Protein AF-A0A661PJ32-F1 (afdb_monomer_lite)

pLDDT: mean 79.69, std 16.97, range [39.88, 96.19]

Foldseek 3Di:
DDDDDDDDDDDDDDDDDDDDDDPPPPDPDPDDPPPDDQVNPFDPPFPDKDKDQLQVVCVVPPDVVSVVVLVVVPVPAPEDVLNSVLSVQFRMKMKGHHPVCVVQQFIKMKGFGDPAARDDDPVQWDWPDDADSQKTKIAGPDDDGQNYFGMWIGHHGTMIMGGGPVRVVVPD

Secondary structure (DSSP, 8-state):
----PPP------PPP-PPP------PPPP-------GGGGS-TT-SEEEEEEHHHHHHHH-HHHHHHHHHHHHHSS---HHHHHHHHHEEEEEEEE-GGGGGGT-EEEEEEESSS-----TTTEEE-SSPBTTEEEEEESSPPPTTS--EEEEETTTEEEEE-HHHHHT--

Radius of gyration: 27.22 Å; chains: 1; bounding box: 71×60×76 Å

Structure (mmCIF, N/CA/C/O backbone):
data_AF-A0A661PJ32-F1
#
_entry.id   AF-A0A661PJ32-F1
#
loop_
_atom_site.group_PDB
_atom_site.id
_atom_site.type_symbol
_atom_site.label_atom_id
_atom_site.label_alt_id
_atom_site.label_comp_id
_atom_site.label_asym_id
_atom_site.label_entity_id
_atom_site.label_seq_id
_atom_site.pdbx_PDB_ins_code
_atom_site.Cartn_x
_atom_site.Cartn_y
_atom_site.Cartn_z
_atom_site.occupancy
_atom_site.B_iso_or_equiv
_atom_site.auth_seq_id
_atom_site.auth_comp_id
_atom_site.auth_asym_id
_atom_site.auth_atom_id
_atom_site.pdbx_PDB_model_num
ATOM 1 N N . MET A 1 1 ? -38.338 -44.193 56.453 1.00 47.09 1 MET A N 1
ATOM 2 C CA . MET A 1 1 ? -38.398 -44.893 55.153 1.00 47.09 1 MET A CA 1
ATOM 3 C C . MET A 1 1 ? -39.686 -44.456 54.484 1.00 47.09 1 MET A C 1
ATOM 5 O O . MET A 1 1 ? -40.741 -44.883 54.927 1.00 47.09 1 MET A O 1
ATOM 9 N N . THR A 1 2 ? -39.613 -43.543 53.516 1.00 49.44 2 THR A N 1
ATOM 10 C CA . THR A 1 2 ? -40.807 -42.963 52.883 1.00 49.44 2 THR A CA 1
ATOM 11 C C . THR A 1 2 ? -40.622 -43.031 51.375 1.00 49.44 2 THR A C 1
ATOM 13 O O . THR A 1 2 ? -39.744 -42.385 50.813 1.00 49.44 2 THR A O 1
ATOM 16 N N . GLN A 1 3 ? -41.401 -43.915 50.765 1.00 53.03 3 GLN A N 1
ATOM 17 C CA . GLN A 1 3 ? -41.373 -44.301 49.363 1.00 53.03 3 GLN A CA 1
ATOM 18 C C . GLN A 1 3 ? -42.274 -43.339 48.576 1.00 53.03 3 GLN A C 1
ATOM 20 O O . GLN A 1 3 ? -43.472 -43.262 48.832 1.00 53.03 3 GLN A O 1
ATOM 25 N N . ILE A 1 4 ? -41.689 -42.576 47.651 1.00 63.19 4 ILE A N 1
ATOM 26 C CA . ILE A 1 4 ? -42.412 -41.681 46.739 1.00 63.19 4 ILE A CA 1
ATOM 27 C C . ILE A 1 4 ? -42.839 -42.515 45.528 1.00 63.19 4 ILE A C 1
ATOM 29 O O . ILE A 1 4 ? -41.998 -42.969 44.755 1.00 63.19 4 ILE A O 1
ATOM 33 N N . GLY A 1 5 ? -44.143 -42.756 45.397 1.00 51.66 5 GLY A N 1
ATOM 34 C CA . GLY A 1 5 ? -44.747 -43.391 44.228 1.00 51.66 5 GLY A CA 1
ATOM 35 C C . GLY A 1 5 ? -45.038 -42.366 43.131 1.00 51.66 5 GLY A C 1
ATOM 36 O O . GLY A 1 5 ? -45.720 -41.372 43.374 1.00 51.66 5 GLY A O 1
ATOM 37 N N . CYS A 1 6 ? -44.537 -42.616 41.922 1.00 61.81 6 CYS A N 1
ATOM 38 C CA . CYS A 1 6 ? -44.922 -41.898 40.709 1.00 61.81 6 CYS A CA 1
ATOM 39 C C . CYS A 1 6 ? -46.255 -42.459 40.184 1.00 61.81 6 CYS A C 1
ATOM 41 O O . CYS A 1 6 ? -46.336 -43.638 39.842 1.00 61.81 6 CYS A O 1
ATOM 43 N N . GLY A 1 7 ? -47.295 -41.626 40.120 1.00 55.06 7 GLY A N 1
ATOM 44 C CA . GLY A 1 7 ? -48.538 -41.924 39.399 1.00 55.06 7 GLY A CA 1
ATOM 45 C C . GLY A 1 7 ? -48.465 -41.462 37.932 1.00 55.06 7 GLY A C 1
ATOM 46 O O . GLY A 1 7 ? -47.740 -40.505 37.649 1.00 55.06 7 GLY A O 1
ATOM 47 N N . PRO A 1 8 ? -49.196 -42.091 36.989 1.00 57.00 8 PRO A N 1
ATOM 48 C CA . PRO A 1 8 ? -49.134 -41.750 35.573 1.00 57.00 8 PRO A CA 1
ATOM 49 C C . PRO A 1 8 ? -50.332 -40.887 35.157 1.00 57.00 8 PRO A C 1
ATOM 51 O O . PRO A 1 8 ? -51.416 -41.409 34.918 1.00 57.00 8 PRO A O 1
ATOM 54 N N . VAL A 1 9 ? -50.149 -39.572 35.025 1.00 56.25 9 VAL A N 1
ATOM 55 C CA . VAL A 1 9 ? -51.082 -38.714 34.274 1.00 56.25 9 VAL A CA 1
ATOM 56 C C . VAL A 1 9 ? -50.283 -37.599 33.604 1.00 56.25 9 VAL A C 1
ATOM 58 O O . VAL A 1 9 ? -49.776 -36.708 34.278 1.00 56.25 9 VAL A O 1
ATOM 61 N N . VAL A 1 10 ? -50.182 -37.636 32.274 1.00 61.84 10 VAL A N 1
ATOM 62 C CA . VAL A 1 10 ? -49.701 -36.504 31.469 1.00 61.84 10 VAL A CA 1
ATOM 63 C C . VAL A 1 10 ? -50.819 -36.146 30.483 1.00 61.84 10 VAL A C 1
ATOM 65 O O . VAL A 1 10 ? -51.199 -37.005 29.684 1.00 61.84 10 VAL A O 1
ATOM 68 N N . PRO A 1 11 ? -51.412 -34.941 30.552 1.00 55.19 11 PRO A N 1
ATOM 69 C CA . PRO A 1 11 ? -52.481 -34.541 29.643 1.00 55.19 11 PRO A CA 1
ATOM 70 C C . PRO A 1 11 ? -51.952 -34.254 28.230 1.00 55.19 11 PRO A C 1
ATOM 72 O O . PRO A 1 11 ? -50.898 -33.646 28.044 1.00 55.19 11 PRO A O 1
ATOM 75 N N . GLN A 1 12 ? -52.716 -34.700 27.230 1.00 55.91 12 GLN A N 1
ATOM 76 C CA . GLN A 1 12 ? -52.479 -34.453 25.809 1.00 55.91 12 GLN A CA 1
ATOM 77 C C . GLN A 1 12 ? -52.599 -32.955 25.491 1.00 55.91 12 GLN A C 1
ATOM 79 O O . GLN A 1 12 ? -53.684 -32.385 25.569 1.00 55.91 12 GLN A O 1
ATOM 84 N N . GLY A 1 13 ? -51.493 -32.337 25.081 1.00 44.94 13 GLY A N 1
ATOM 85 C CA . GLY A 1 13 ? -51.455 -30.992 24.507 1.00 44.94 13 GLY A CA 1
ATOM 86 C C . GLY A 1 13 ? -50.769 -31.026 23.146 1.00 44.94 13 GLY A C 1
ATOM 87 O O . GLY A 1 13 ? -49.580 -30.745 23.046 1.00 44.94 13 GLY A O 1
ATOM 88 N N . GLY A 1 14 ? -51.502 -31.431 22.107 1.00 47.84 14 GLY A N 1
ATOM 89 C CA . GLY A 1 14 ? -51.037 -31.363 20.722 1.00 47.84 14 GLY A CA 1
ATOM 90 C C . GLY A 1 14 ? -51.096 -29.926 20.200 1.00 47.84 14 GLY A C 1
ATOM 91 O O . GLY A 1 14 ? -52.145 -29.290 20.252 1.00 47.84 14 GLY A O 1
ATOM 92 N N . VAL A 1 15 ? -49.969 -29.418 19.703 1.00 54.22 15 VAL A N 1
ATOM 93 C CA . VAL A 1 15 ? -49.857 -28.097 19.062 1.00 54.22 15 VAL A CA 1
ATOM 94 C C . VAL A 1 15 ? -50.389 -28.190 17.619 1.00 54.22 15 VAL A C 1
ATOM 96 O O . VAL A 1 15 ? -50.081 -29.166 16.929 1.00 54.22 15 VAL A O 1
ATOM 99 N N . PRO A 1 16 ? -51.190 -27.221 17.135 1.00 48.81 16 PRO A N 1
ATOM 100 C CA . PRO A 1 16 ? -51.766 -27.262 15.794 1.00 48.81 16 PRO A CA 1
ATOM 101 C C . PRO A 1 16 ? -50.716 -27.134 14.679 1.00 48.81 16 PRO A C 1
ATOM 103 O O . PRO A 1 16 ? -49.777 -26.344 14.748 1.00 48.81 16 PRO A O 1
ATOM 106 N N . LYS A 1 17 ? -50.932 -27.913 13.614 1.00 47.47 17 LYS A N 1
ATOM 107 C CA . LYS A 1 17 ? -50.166 -27.939 12.362 1.00 47.47 17 LYS A CA 1
ATOM 108 C C . LYS A 1 17 ? -50.413 -26.656 11.557 1.00 47.47 17 LYS A C 1
ATOM 110 O O . LYS A 1 17 ? -51.527 -26.439 11.087 1.00 47.47 17 LYS A O 1
ATOM 115 N N . ALA A 1 18 ? -49.376 -25.841 11.369 1.00 48.03 18 ALA A N 1
ATOM 116 C CA . ALA A 1 18 ? -49.403 -24.711 10.440 1.00 48.03 18 ALA A CA 1
ATOM 117 C C . ALA A 1 18 ? -49.263 -25.189 8.972 1.00 48.03 18 ALA A C 1
ATOM 119 O O . ALA A 1 18 ? -48.626 -26.220 8.724 1.00 48.03 18 ALA A O 1
ATOM 120 N N . PRO A 1 19 ? -49.890 -24.492 8.005 1.00 46.34 19 PRO A N 1
ATOM 121 C CA . PRO A 1 19 ? -50.057 -24.964 6.634 1.00 46.34 19 PRO A CA 1
ATOM 122 C C . PRO A 1 19 ? -48.794 -24.820 5.776 1.00 46.34 19 PRO A C 1
ATOM 124 O O . PRO A 1 19 ? -48.043 -23.855 5.882 1.00 46.34 19 PRO A O 1
ATOM 127 N N . ALA A 1 20 ? -48.614 -25.781 4.870 1.00 47.06 20 ALA A N 1
ATOM 128 C CA . ALA A 1 20 ? -47.659 -25.718 3.775 1.00 47.06 20 ALA A CA 1
ATOM 129 C C . ALA A 1 20 ? -48.186 -24.792 2.667 1.00 47.06 20 ALA A C 1
ATOM 131 O O . ALA A 1 20 ? -49.274 -25.035 2.146 1.00 47.06 20 ALA A O 1
ATOM 132 N N . SER A 1 21 ? -47.419 -23.769 2.288 1.00 42.34 21 SER A N 1
ATOM 133 C CA . SER A 1 21 ? -47.431 -23.139 0.957 1.00 42.34 21 SER A CA 1
ATOM 134 C C . SER A 1 21 ? -46.326 -22.093 0.876 1.00 42.34 21 SER A C 1
ATOM 136 O O . SER A 1 21 ? -46.255 -21.215 1.728 1.00 42.34 21 SER A O 1
ATOM 138 N N . GLY A 1 22 ? -45.498 -22.182 -0.163 1.00 40.16 22 GLY A N 1
ATOM 139 C CA . GLY A 1 22 ? -44.519 -21.153 -0.495 1.00 40.16 22 GLY A CA 1
ATOM 140 C C . GLY A 1 22 ? -43.193 -21.736 -0.946 1.00 40.16 22 GLY A C 1
ATOM 141 O O . GLY A 1 22 ? -42.208 -21.673 -0.222 1.00 40.16 22 GLY A O 1
ATOM 142 N N . THR A 1 23 ? -43.167 -22.314 -2.145 1.00 49.44 23 THR A N 1
ATOM 143 C CA . THR A 1 23 ? -41.928 -22.547 -2.889 1.00 49.44 23 THR A CA 1
ATOM 144 C C . THR A 1 23 ? -41.379 -21.186 -3.319 1.00 49.44 23 THR A C 1
ATOM 146 O O . THR A 1 23 ? -41.549 -20.776 -4.464 1.00 49.44 23 THR A O 1
ATOM 149 N N . GLU A 1 24 ? -40.760 -20.450 -2.400 1.00 43.84 24 GLU A N 1
ATOM 150 C CA . GLU A 1 24 ? -39.795 -19.431 -2.791 1.00 43.84 24 GLU A CA 1
ATOM 151 C C . GLU A 1 24 ? -38.540 -20.182 -3.212 1.00 43.84 24 GLU A C 1
ATOM 153 O O . GLU A 1 24 ? -37.811 -20.757 -2.404 1.00 43.84 24 GLU A O 1
ATOM 158 N N . ALA A 1 25 ? -38.347 -20.250 -4.526 1.00 50.53 25 ALA A N 1
ATOM 159 C CA . ALA A 1 25 ? -37.066 -20.581 -5.103 1.00 50.53 25 ALA A CA 1
ATOM 160 C C . ALA A 1 25 ? -36.054 -19.576 -4.545 1.00 50.53 25 ALA A C 1
ATOM 162 O O . ALA A 1 25 ? -35.98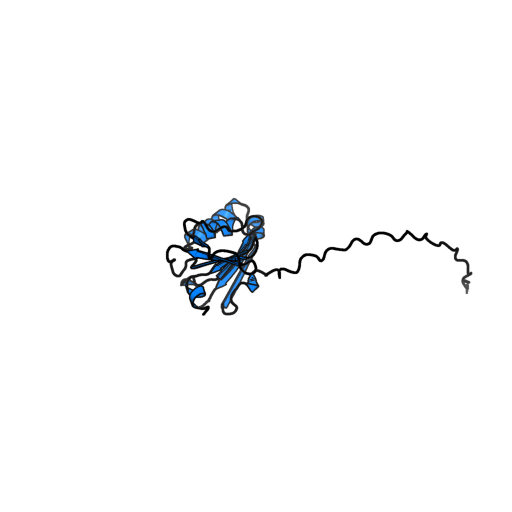1 -18.442 -5.017 1.00 50.53 25 ALA A O 1
ATOM 163 N N . SER A 1 26 ? -35.304 -19.984 -3.518 1.00 43.69 26 SER A N 1
ATOM 164 C CA . SER A 1 26 ? -34.065 -19.319 -3.143 1.00 43.69 26 SER A CA 1
ATOM 165 C C . SER A 1 26 ? -33.229 -19.230 -4.407 1.00 43.69 26 SER A C 1
ATOM 167 O O . SER A 1 26 ? -32.718 -20.239 -4.899 1.00 43.69 26 SER A O 1
ATOM 169 N N . ALA A 1 27 ? -33.153 -18.025 -4.968 1.00 48.84 27 ALA A N 1
ATOM 170 C CA . ALA A 1 27 ? -32.200 -17.719 -6.010 1.00 48.84 27 ALA A CA 1
ATOM 171 C C . ALA A 1 27 ? -30.826 -18.191 -5.510 1.00 48.84 27 ALA A C 1
ATOM 173 O O . ALA A 1 27 ? -30.495 -17.929 -4.347 1.00 48.84 27 ALA A O 1
ATOM 174 N N . PRO A 1 28 ? -30.042 -18.919 -6.323 1.00 48.34 28 PRO A N 1
ATOM 175 C CA . PRO A 1 28 ? -28.684 -19.255 -5.936 1.00 48.34 28 PRO A CA 1
ATOM 176 C C . PRO A 1 28 ? -27.980 -17.933 -5.633 1.00 48.34 28 PRO A C 1
A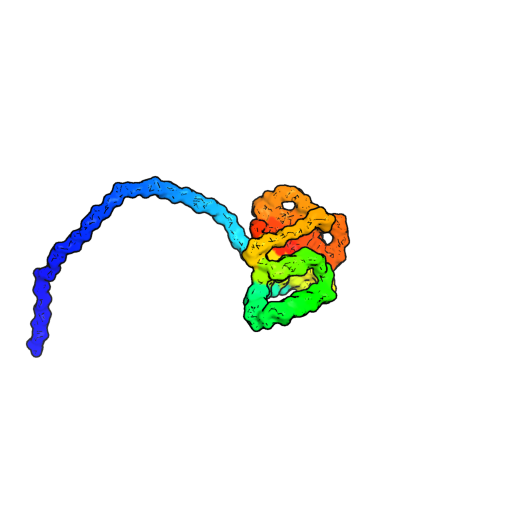TOM 178 O O . PRO A 1 28 ? -27.920 -17.054 -6.498 1.00 48.34 28 PRO A O 1
ATOM 181 N N . SER A 1 29 ? -27.530 -17.762 -4.386 1.00 52.28 29 SER A N 1
ATOM 182 C CA . SER A 1 29 ? -26.704 -16.620 -4.019 1.00 52.28 29 SER A CA 1
ATOM 183 C C . SER A 1 29 ? -25.561 -16.579 -5.021 1.00 52.28 29 SER A C 1
ATOM 185 O O . SER A 1 29 ? -24.898 -17.591 -5.263 1.00 52.28 29 SER A O 1
ATOM 187 N N . SER A 1 30 ? -25.426 -15.437 -5.696 1.00 52.53 30 SER A N 1
ATOM 188 C CA . SER A 1 30 ? -24.438 -15.240 -6.746 1.00 52.53 30 SER A CA 1
ATOM 189 C C . SER A 1 30 ? -23.093 -15.758 -6.256 1.00 52.53 30 SER A C 1
ATOM 191 O O . SER A 1 30 ? -22.597 -15.336 -5.209 1.00 52.53 30 SER A O 1
ATOM 193 N N . SER A 1 31 ? -22.583 -16.728 -7.002 1.00 45.59 31 SER A N 1
ATOM 194 C CA . SER A 1 31 ? -21.403 -17.517 -6.715 1.00 45.59 31 SER A CA 1
ATOM 195 C C . SER A 1 31 ? -20.257 -16.673 -6.171 1.00 45.59 31 SER A C 1
ATOM 197 O O . SER A 1 31 ? -19.835 -15.725 -6.828 1.00 45.59 31 SER A O 1
ATOM 199 N N . ALA A 1 32 ? -19.763 -17.073 -5.001 1.00 44.56 32 ALA A N 1
ATOM 200 C CA . ALA A 1 32 ? -18.365 -17.060 -4.586 1.00 44.56 32 ALA A CA 1
ATOM 201 C C . ALA A 1 32 ? -17.392 -16.372 -5.565 1.00 44.56 32 ALA A C 1
ATOM 203 O O . ALA A 1 32 ? -16.604 -17.030 -6.240 1.00 44.56 32 ALA A O 1
ATOM 204 N N . ALA A 1 33 ? -17.401 -15.039 -5.608 1.00 48.06 33 ALA A N 1
ATOM 205 C CA . ALA A 1 33 ? -16.154 -14.339 -5.843 1.00 48.06 33 ALA A CA 1
ATOM 206 C C . ALA A 1 33 ? -15.316 -14.674 -4.611 1.00 48.06 33 ALA A C 1
ATOM 208 O O . ALA A 1 33 ? -15.664 -14.264 -3.503 1.00 48.06 33 ALA A O 1
ATOM 209 N N . SER A 1 34 ? -14.316 -15.537 -4.781 1.00 56.47 34 SER A N 1
ATOM 210 C CA . SER A 1 34 ? -13.330 -15.844 -3.751 1.00 56.47 34 SER A CA 1
ATOM 211 C C . SER A 1 34 ? -12.874 -14.521 -3.146 1.00 56.47 34 SER A C 1
ATOM 213 O O . SER A 1 34 ? -12.295 -13.687 -3.842 1.00 56.47 34 SER A O 1
ATOM 215 N N . SER A 1 35 ? -13.239 -14.279 -1.887 1.00 66.62 35 SER A N 1
ATOM 216 C CA . SER A 1 35 ? -12.840 -13.074 -1.177 1.00 66.62 35 SER A CA 1
ATOM 217 C C . SER A 1 35 ? -11.336 -13.166 -0.980 1.00 66.62 35 SER A C 1
ATOM 219 O O . SER A 1 35 ? -10.887 -13.915 -0.118 1.00 66.62 35 SER A O 1
ATOM 221 N N . PHE A 1 36 ? -10.568 -12.473 -1.815 1.00 72.12 36 PHE A N 1
ATOM 222 C CA . PHE A 1 36 ? -9.126 -12.400 -1.643 1.00 72.12 36 PHE A CA 1
ATOM 223 C C . PHE A 1 36 ? -8.831 -11.745 -0.294 1.00 72.12 36 PHE A C 1
ATOM 225 O O . PHE A 1 36 ? -9.364 -10.672 0.030 1.00 72.12 36 PHE A O 1
ATOM 232 N N . GLU A 1 37 ? -8.000 -12.385 0.520 1.00 79.81 37 GLU A N 1
ATOM 233 C CA . GLU A 1 37 ? -7.420 -11.700 1.659 1.00 79.81 37 GLU A CA 1
ATOM 234 C C . GLU A 1 37 ? -6.211 -10.894 1.175 1.00 79.81 37 GLU A C 1
ATOM 236 O O . GLU A 1 37 ? -5.488 -11.301 0.272 1.00 79.81 37 GLU A O 1
ATOM 241 N N . GLY A 1 38 ? -5.974 -9.723 1.776 1.00 81.12 38 GLY A N 1
ATOM 242 C CA . GLY A 1 38 ? -4.831 -8.878 1.420 1.00 81.12 38 GLY A CA 1
ATOM 243 C C . GLY A 1 38 ? -3.473 -9.600 1.321 1.00 81.12 38 GLY A C 1
ATOM 244 O O . GLY A 1 38 ? -2.753 -9.320 0.367 1.00 81.12 38 GLY A O 1
ATOM 245 N N . PRO A 1 39 ? -3.097 -10.535 2.224 1.00 84.00 39 PRO A N 1
ATOM 246 C CA . PRO A 1 39 ? -1.829 -11.255 2.096 1.00 84.00 39 PRO A CA 1
ATOM 247 C C . PRO A 1 39 ? -1.787 -12.240 0.920 1.00 84.00 39 PRO A C 1
ATOM 249 O O . PRO A 1 39 ? -0.695 -12.519 0.443 1.00 84.00 39 PRO A O 1
ATOM 252 N N . ASP A 1 40 ? -2.929 -12.719 0.413 1.00 87.88 40 ASP A N 1
ATOM 253 C CA . ASP A 1 40 ? -2.971 -13.625 -0.750 1.00 87.88 40 ASP A CA 1
ATOM 254 C C . ASP A 1 40 ? -2.511 -12.926 -2.038 1.00 87.88 40 ASP A C 1
ATOM 256 O O . ASP A 1 40 ? -2.180 -13.573 -3.029 1.00 87.88 40 ASP A O 1
ATOM 260 N N . LEU A 1 41 ? -2.513 -11.591 -2.024 1.00 88.62 41 LEU A N 1
ATOM 261 C CA . LEU A 1 41 ? -2.105 -10.732 -3.131 1.00 88.62 41 LEU A CA 1
ATOM 262 C C . LEU A 1 41 ? -0.618 -10.359 -3.075 1.00 88.62 41 LEU A C 1
ATOM 264 O O . LEU A 1 41 ? -0.124 -9.678 -3.973 1.00 88.62 41 LEU A O 1
ATOM 268 N N . ILE A 1 42 ? 0.086 -10.761 -2.015 1.00 90.69 42 ILE A N 1
ATOM 269 C CA . ILE A 1 42 ? 1.510 -10.496 -1.843 1.00 90.69 42 ILE A CA 1
ATOM 270 C C . ILE A 1 42 ? 2.304 -11.707 -2.355 1.00 90.69 42 ILE A C 1
ATOM 272 O O . ILE A 1 42 ? 2.011 -12.833 -1.945 1.00 90.69 42 ILE A O 1
ATOM 276 N N . PRO A 1 43 ? 3.314 -11.505 -3.222 1.00 90.12 43 PRO A N 1
ATOM 277 C CA . PRO A 1 43 ? 4.191 -12.582 -3.665 1.00 90.12 43 PRO A CA 1
ATOM 278 C C . PRO A 1 43 ? 4.838 -13.327 -2.490 1.00 90.12 43 PRO A C 1
ATOM 280 O O . PRO A 1 43 ? 5.269 -12.723 -1.507 1.00 90.12 43 PRO A O 1
ATOM 283 N N . GLN A 1 44 ? 4.902 -14.657 -2.590 1.00 89.19 44 GLN A N 1
ATOM 284 C CA . GLN A 1 44 ? 5.393 -15.520 -1.506 1.00 89.19 44 GLN A CA 1
ATOM 285 C C . GLN A 1 44 ? 6.916 -15.486 -1.329 1.00 89.19 44 GLN A C 1
ATOM 287 O O . GLN A 1 44 ? 7.425 -16.001 -0.337 1.00 89.19 44 GLN A O 1
ATOM 292 N N . ASP A 1 45 ? 7.643 -14.921 -2.289 1.00 88.44 45 ASP A N 1
ATOM 293 C CA . ASP A 1 45 ? 9.100 -14.811 -2.295 1.00 88.44 45 ASP A CA 1
ATOM 294 C C . ASP A 1 45 ? 9.619 -13.531 -1.619 1.00 88.44 45 ASP A C 1
ATOM 296 O O . ASP A 1 45 ? 10.827 -13.298 -1.591 1.00 88.44 45 ASP A O 1
ATOM 300 N N . LEU A 1 46 ? 8.726 -12.708 -1.059 1.00 89.25 46 LEU A N 1
ATOM 301 C CA . LEU A 1 46 ? 9.100 -11.562 -0.236 1.00 89.25 46 LEU A CA 1
ATOM 302 C C . LEU A 1 46 ? 9.446 -12.007 1.191 1.00 89.25 46 LEU A C 1
ATOM 304 O O . LEU A 1 46 ? 8.743 -12.807 1.807 1.00 89.25 46 LEU A O 1
ATOM 308 N N . ASP A 1 47 ? 10.523 -11.445 1.735 1.00 92.25 47 ASP A N 1
ATOM 309 C CA . ASP A 1 47 ? 11.093 -11.850 3.024 1.00 92.25 47 ASP A CA 1
ATOM 310 C C . ASP A 1 47 ? 10.249 -11.405 4.230 1.00 92.25 47 ASP A C 1
ATOM 312 O O . ASP A 1 47 ? 10.255 -12.045 5.285 1.00 92.25 47 ASP A O 1
ATOM 316 N N . LEU A 1 48 ? 9.559 -10.266 4.105 1.00 91.44 48 LEU A N 1
ATOM 317 C CA . LEU A 1 48 ? 8.811 -9.639 5.190 1.00 91.44 48 LEU A CA 1
ATOM 318 C C . LEU A 1 48 ? 7.459 -9.132 4.697 1.00 91.44 48 LEU A C 1
ATOM 320 O O . LEU A 1 48 ? 7.387 -8.369 3.737 1.00 91.44 48 LEU A O 1
ATOM 324 N N . VAL A 1 49 ? 6.399 -9.472 5.434 1.00 93.62 49 VAL A N 1
ATOM 325 C CA . VAL A 1 49 ? 5.057 -8.915 5.240 1.00 93.62 49 VAL A CA 1
ATOM 326 C C . VAL A 1 49 ? 4.596 -8.222 6.515 1.00 93.62 49 VAL A C 1
ATOM 328 O O . VAL A 1 49 ? 4.454 -8.846 7.567 1.00 93.62 49 VAL A O 1
ATOM 331 N N . VAL A 1 50 ? 4.329 -6.922 6.420 1.00 94.06 50 VAL A N 1
ATOM 332 C CA . VAL A 1 50 ? 3.814 -6.104 7.522 1.00 94.06 50 VAL A CA 1
ATOM 333 C C . VAL A 1 50 ? 2.357 -5.768 7.257 1.00 94.06 50 VAL A C 1
ATOM 335 O O . VAL A 1 50 ? 2.024 -5.242 6.201 1.00 94.06 50 VAL A O 1
ATOM 338 N N . ARG A 1 51 ? 1.485 -6.017 8.236 1.00 95.50 51 ARG A N 1
ATOM 339 C CA . ARG A 1 51 ? 0.087 -5.573 8.204 1.00 95.50 51 ARG A CA 1
ATOM 340 C C . ARG A 1 51 ? -0.116 -4.414 9.169 1.00 95.50 51 ARG A C 1
ATOM 342 O O . ARG A 1 51 ? 0.157 -4.545 10.360 1.00 95.50 51 ARG A O 1
ATOM 349 N N . VAL A 1 52 ? -0.698 -3.328 8.676 1.00 94.38 52 VAL A N 1
ATOM 350 C CA . VAL A 1 52 ? -1.058 -2.152 9.470 1.00 94.38 52 VAL A CA 1
ATOM 351 C C . VAL A 1 52 ? -2.562 -1.923 9.382 1.00 94.38 52 VAL A C 1
ATOM 353 O O . VAL A 1 52 ? -3.117 -1.796 8.295 1.00 94.38 52 VAL A O 1
ATOM 356 N N . ASN A 1 53 ? -3.236 -1.873 10.533 1.00 95.00 53 ASN A N 1
ATOM 357 C CA . ASN A 1 53 ? -4.641 -1.475 10.617 1.00 95.00 53 ASN A CA 1
ATOM 358 C C . ASN A 1 53 ? -4.707 0.041 10.834 1.00 95.00 53 ASN A C 1
ATOM 360 O O . ASN A 1 53 ? -4.581 0.516 11.964 1.00 95.00 53 ASN A O 1
ATOM 364 N N . LEU A 1 54 ? -4.858 0.784 9.741 1.00 92.38 54 LEU A N 1
ATOM 365 C CA . LEU A 1 54 ? -4.862 2.242 9.749 1.00 92.38 54 LEU A CA 1
ATOM 366 C C . LEU A 1 54 ? -6.109 2.814 10.416 1.00 92.38 54 LEU A C 1
ATOM 368 O O . LEU A 1 54 ? -5.990 3.818 11.110 1.00 92.38 54 LEU A O 1
ATOM 372 N N . ALA A 1 55 ? -7.263 2.152 10.302 1.00 92.38 55 ALA A N 1
ATOM 373 C CA . ALA A 1 55 ? -8.465 2.562 11.028 1.00 92.38 55 ALA A CA 1
ATOM 374 C C . ALA A 1 55 ? -8.206 2.601 12.540 1.00 92.38 55 ALA A C 1
ATOM 376 O O . ALA A 1 55 ? -8.365 3.636 13.180 1.00 92.38 55 ALA A O 1
ATOM 377 N N . LYS A 1 56 ? -7.656 1.514 13.094 1.00 94.06 56 LYS A N 1
ATOM 378 C CA . LYS A 1 56 ? -7.324 1.433 14.521 1.00 94.06 56 LYS A CA 1
ATOM 379 C C . LYS A 1 56 ? -6.241 2.432 14.934 1.00 94.06 56 LYS A C 1
ATOM 381 O O . LYS A 1 56 ? -6.286 2.949 16.049 1.00 94.06 56 LYS A O 1
ATOM 386 N N . VAL A 1 57 ? -5.255 2.681 14.070 1.00 91.19 57 VAL A N 1
ATOM 387 C CA . VAL A 1 57 ? -4.210 3.686 14.324 1.00 91.19 57 VAL A CA 1
ATOM 388 C C . VAL A 1 57 ? -4.827 5.082 14.407 1.00 91.19 57 VAL A C 1
ATOM 390 O O . VAL A 1 57 ? -4.564 5.786 15.380 1.00 91.19 57 VAL A O 1
ATOM 393 N N . ARG A 1 58 ? -5.692 5.454 13.455 1.00 90.12 58 ARG A N 1
ATOM 394 C CA . ARG A 1 58 ? -6.420 6.734 13.463 1.00 90.12 58 ARG A CA 1
ATOM 395 C C . ARG A 1 58 ? -7.300 6.877 14.703 1.00 90.12 58 ARG A C 1
ATOM 397 O O . ARG A 1 58 ? -7.221 7.898 15.380 1.00 90.12 58 ARG A O 1
ATOM 404 N N . ASP A 1 59 ? -8.044 5.831 15.059 1.00 93.19 59 ASP A N 1
ATOM 405 C CA . ASP A 1 59 ? -8.893 5.814 16.257 1.00 93.19 59 ASP A CA 1
ATOM 406 C C . ASP A 1 59 ? -8.086 5.997 17.551 1.00 93.19 59 ASP A C 1
ATOM 408 O O . ASP A 1 59 ? -8.555 6.619 18.502 1.00 93.19 59 ASP A O 1
ATOM 412 N N . SER A 1 60 ? -6.866 5.453 17.598 1.00 94.25 60 SER A N 1
ATOM 413 C CA . SER A 1 60 ? -6.017 5.487 18.795 1.00 94.25 60 SER A CA 1
ATOM 414 C C . SER A 1 60 ? -5.231 6.791 18.938 1.00 94.25 60 SER A C 1
ATOM 416 O O . SER A 1 60 ? -4.984 7.232 20.058 1.00 94.25 60 SER A O 1
ATOM 418 N N . LEU A 1 61 ? -4.796 7.385 17.824 1.00 91.56 61 LEU A N 1
ATOM 419 C CA . LEU A 1 61 ? -3.969 8.596 17.813 1.00 91.56 61 LEU A CA 1
ATOM 420 C C . LEU A 1 61 ? -4.787 9.887 17.723 1.00 91.56 61 LEU A C 1
ATOM 422 O O . LEU A 1 61 ? -4.308 10.943 18.131 1.00 91.56 61 LEU A O 1
ATOM 426 N N . GLY A 1 62 ? -6.005 9.814 17.191 1.00 88.94 62 GLY A N 1
ATOM 427 C CA . GLY A 1 62 ? -6.770 10.985 16.786 1.00 88.94 62 GLY A CA 1
ATOM 428 C C . GLY A 1 62 ? -6.336 11.527 15.415 1.00 88.94 62 GLY A C 1
ATOM 429 O O . GLY A 1 62 ? -5.314 11.115 14.860 1.00 88.94 62 GLY A O 1
ATOM 430 N N . PRO A 1 63 ? -7.117 12.458 14.840 1.00 82.75 63 PRO A N 1
ATOM 431 C CA . PRO A 1 63 ? -6.961 12.878 13.449 1.00 82.75 63 PRO A CA 1
ATOM 432 C C . PRO A 1 63 ? -5.639 13.611 13.181 1.00 82.75 63 PRO A C 1
ATOM 434 O O . PRO A 1 63 ? -4.951 13.283 12.218 1.00 82.75 63 PRO A O 1
ATOM 437 N N . GLU A 1 64 ? -5.245 14.551 14.043 1.00 85.19 64 GLU A N 1
ATOM 438 C CA . GLU A 1 64 ? -4.072 15.410 13.817 1.00 85.19 64 GLU A CA 1
ATOM 439 C C . GLU A 1 64 ? -2.739 14.628 13.838 1.00 85.19 64 GLU A C 1
ATOM 441 O O . GLU A 1 64 ? -2.009 14.701 12.847 1.00 85.19 64 GLU A O 1
ATOM 446 N N . PRO A 1 65 ? -2.432 13.780 14.847 1.00 82.56 65 PRO A N 1
ATOM 447 C CA . PRO A 1 65 ? -1.183 13.013 14.838 1.00 82.56 65 PRO A CA 1
ATOM 448 C C . PRO A 1 65 ? -1.163 11.925 13.760 1.00 82.56 65 PRO A C 1
ATOM 450 O O . PRO A 1 65 ? -0.099 11.550 13.271 1.00 82.56 65 PRO A O 1
ATOM 453 N N . SER A 1 66 ? -2.335 11.405 13.375 1.00 81.69 66 SER A N 1
ATOM 454 C CA . SER A 1 66 ? -2.428 10.424 12.291 1.00 81.69 66 SER A CA 1
ATOM 455 C C . SER A 1 66 ? -2.068 11.031 10.932 1.00 81.69 66 SER A C 1
ATOM 457 O O . SER A 1 66 ? -1.343 10.399 10.164 1.00 81.69 66 SER A O 1
ATOM 459 N N . GLN A 1 67 ? -2.490 12.275 10.678 1.00 82.12 67 GLN A N 1
ATOM 460 C CA . GLN A 1 67 ? -2.145 12.999 9.460 1.00 82.12 67 GLN A CA 1
ATOM 461 C C . GLN A 1 67 ? -0.651 13.335 9.423 1.00 82.12 67 GLN A C 1
ATOM 463 O O . GLN A 1 67 ? 0.001 13.066 8.422 1.00 82.12 67 GLN A O 1
ATOM 468 N N . GLU A 1 68 ? -0.076 13.816 10.529 1.00 83.94 68 GLU A N 1
ATOM 469 C CA . GLU A 1 68 ? 1.361 14.120 10.598 1.00 83.94 68 GLU A CA 1
ATOM 470 C C . GLU A 1 68 ? 2.230 12.878 10.324 1.00 83.94 68 GLU A C 1
ATOM 472 O O . GLU A 1 68 ? 3.253 12.955 9.640 1.00 83.94 68 GLU A O 1
ATOM 477 N N . LEU A 1 69 ? 1.831 11.708 10.836 1.00 81.00 69 LEU A N 1
ATOM 478 C CA . LEU A 1 69 ? 2.526 10.452 10.545 1.00 81.00 69 LEU A CA 1
ATOM 479 C C . LEU A 1 69 ? 2.425 10.062 9.070 1.00 81.00 69 LEU A C 1
ATOM 481 O O . LEU A 1 69 ? 3.414 9.586 8.510 1.00 81.00 69 LEU A O 1
ATOM 485 N N . MET A 1 70 ? 1.260 10.260 8.450 1.00 80.19 70 MET A N 1
ATOM 486 C CA . MET A 1 70 ? 1.084 10.022 7.019 1.00 80.19 70 MET A CA 1
ATOM 487 C C . MET A 1 70 ? 1.963 10.960 6.195 1.00 80.19 70 MET A C 1
ATOM 489 O O . MET A 1 70 ? 2.717 10.483 5.350 1.00 80.19 70 MET A O 1
ATOM 493 N N . ASP A 1 71 ? 1.941 12.258 6.491 1.00 81.25 71 ASP A N 1
ATOM 494 C CA . ASP A 1 71 ? 2.735 13.262 5.782 1.00 81.25 71 ASP A CA 1
ATOM 495 C C . ASP A 1 71 ? 4.232 12.930 5.873 1.00 81.25 71 ASP A C 1
ATOM 497 O O . ASP A 1 71 ? 4.922 12.876 4.859 1.00 81.25 71 ASP A O 1
ATOM 501 N N . ARG A 1 72 ? 4.732 12.564 7.061 1.00 80.38 72 ARG A N 1
ATOM 502 C CA . ARG A 1 72 ? 6.138 12.156 7.256 1.00 80.38 72 ARG A CA 1
ATOM 503 C C . ARG A 1 72 ? 6.513 10.866 6.537 1.00 80.38 72 ARG A C 1
ATOM 505 O O . ARG A 1 72 ? 7.644 10.732 6.066 1.00 80.38 72 ARG A O 1
ATOM 512 N N . ALA A 1 73 ? 5.609 9.890 6.504 1.00 76.31 73 ALA A N 1
ATOM 513 C CA . ALA A 1 73 ? 5.837 8.650 5.768 1.00 76.31 73 ALA A CA 1
ATOM 514 C C . ALA A 1 73 ? 5.957 8.924 4.261 1.00 76.31 73 ALA A C 1
ATOM 516 O O . ALA A 1 73 ? 6.728 8.259 3.572 1.00 76.31 73 ALA A O 1
ATOM 517 N N . LEU A 1 74 ? 5.241 9.936 3.772 1.00 71.19 74 LEU A N 1
ATOM 518 C CA . LEU A 1 74 ? 5.215 10.330 2.369 1.00 71.19 74 LEU A CA 1
ATOM 519 C C . LEU A 1 74 ? 6.349 11.273 1.987 1.00 71.19 74 LEU A C 1
ATOM 521 O O . LEU A 1 74 ? 6.873 11.128 0.897 1.00 71.19 74 LEU A O 1
ATOM 525 N N . GLU A 1 75 ? 6.789 12.172 2.868 1.00 72.50 75 GLU A N 1
ATOM 526 C CA . GLU A 1 75 ? 7.973 13.015 2.637 1.00 72.50 75 GLU A CA 1
ATOM 527 C C . GLU A 1 75 ? 9.248 12.186 2.445 1.00 72.50 75 GLU A C 1
ATOM 529 O O . GLU A 1 75 ? 10.156 12.579 1.713 1.00 72.50 75 GLU A O 1
ATOM 534 N N . LYS A 1 76 ? 9.327 11.035 3.122 1.00 65.31 76 LYS A N 1
ATOM 535 C CA . LYS A 1 76 ? 10.436 10.084 2.978 1.00 65.31 76 LYS A CA 1
ATOM 536 C C . LYS A 1 76 ? 10.234 9.087 1.842 1.00 65.31 76 LYS A C 1
ATOM 538 O O . LYS A 1 76 ? 11.194 8.430 1.447 1.00 65.31 76 LYS A O 1
ATOM 543 N N . GLY A 1 77 ? 9.003 8.943 1.362 1.00 61.72 77 GLY A N 1
ATOM 544 C CA . GLY A 1 77 ? 8.667 8.096 0.231 1.00 61.72 77 GLY A CA 1
ATOM 545 C C . GLY A 1 77 ? 8.720 8.881 -1.074 1.00 61.72 77 GLY A C 1
ATOM 546 O O . GLY A 1 77 ? 8.541 10.089 -1.121 1.00 61.72 77 GLY A O 1
ATOM 547 N N . ASP A 1 78 ? 8.882 8.184 -2.183 1.00 60.31 78 ASP A N 1
ATOM 548 C CA . ASP A 1 78 ? 8.653 8.736 -3.519 1.00 60.31 78 ASP A CA 1
ATOM 549 C C . ASP A 1 78 ? 7.168 8.672 -3.920 1.00 60.31 78 ASP A C 1
ATOM 551 O O . ASP A 1 78 ? 6.818 8.533 -5.096 1.00 60.31 78 ASP A O 1
ATOM 555 N N . GLY A 1 79 ? 6.285 8.712 -2.918 1.00 59.22 79 GLY A N 1
ATOM 556 C CA . GLY A 1 79 ? 4.870 8.417 -3.056 1.00 59.22 79 GLY A CA 1
ATOM 557 C C . GLY A 1 79 ? 4.215 9.328 -4.085 1.00 59.22 79 GLY A C 1
ATOM 558 O O . GLY A 1 79 ? 4.100 10.535 -3.888 1.00 59.22 79 GLY A O 1
ATOM 559 N N . THR A 1 80 ? 3.740 8.737 -5.180 1.00 65.88 80 THR A N 1
ATOM 560 C CA . THR A 1 80 ? 2.835 9.425 -6.103 1.00 65.88 80 THR A CA 1
ATOM 561 C C . THR A 1 80 ? 1.596 9.898 -5.331 1.00 65.88 80 THR A C 1
ATOM 563 O O . THR A 1 80 ? 1.182 9.260 -4.358 1.00 65.88 80 THR A O 1
ATOM 566 N N . GLY A 1 81 ? 0.964 10.999 -5.759 1.00 79.00 81 GLY A N 1
ATOM 567 C CA . GLY A 1 81 ? -0.234 11.535 -5.087 1.00 79.00 81 GLY A CA 1
ATOM 568 C C . GLY A 1 81 ? -1.363 10.506 -4.911 1.00 79.00 81 GLY A C 1
ATOM 569 O O . GLY A 1 81 ? -2.155 10.600 -3.977 1.00 79.00 81 GLY A O 1
ATOM 570 N N . LEU A 1 82 ? -1.380 9.470 -5.750 1.00 86.69 82 LEU A N 1
ATOM 571 C CA . LEU A 1 82 ? -2.313 8.354 -5.672 1.00 86.69 82 LEU A CA 1
ATOM 572 C C . LEU A 1 82 ? -2.053 7.409 -4.488 1.00 86.69 82 LEU A C 1
ATOM 574 O O . LEU A 1 82 ? -3.005 6.961 -3.857 1.00 86.69 82 LEU A O 1
ATOM 578 N N . VAL A 1 83 ? -0.790 7.122 -4.150 1.00 87.12 83 VAL A N 1
ATOM 579 C CA . VAL A 1 83 ? -0.460 6.329 -2.950 1.00 87.12 83 VAL A CA 1
ATOM 580 C C . VAL A 1 83 ? -0.924 7.068 -1.698 1.00 87.12 83 VAL A C 1
ATOM 582 O O . VAL A 1 83 ? -1.522 6.459 -0.815 1.00 87.12 83 VAL A O 1
ATOM 585 N N . HIS A 1 84 ? -0.721 8.387 -1.646 1.00 85.31 84 HIS A N 1
ATOM 586 C CA . HIS A 1 84 ? -1.221 9.211 -0.547 1.00 85.31 84 HIS A CA 1
ATOM 587 C C . HIS A 1 84 ? -2.746 9.125 -0.420 1.00 85.31 84 HIS A C 1
ATOM 589 O O . HIS A 1 84 ? -3.259 8.821 0.657 1.00 85.31 84 HIS A O 1
ATOM 595 N N . GLN A 1 85 ? -3.465 9.329 -1.527 1.00 87.00 85 GLN A N 1
ATOM 596 C CA . GLN A 1 85 ? -4.921 9.218 -1.551 1.00 87.00 85 GLN A CA 1
ATOM 597 C C . GLN A 1 85 ? -5.393 7.832 -1.093 1.00 87.00 85 GLN A C 1
ATOM 599 O O . GLN A 1 85 ? -6.336 7.726 -0.311 1.00 87.00 85 GLN A O 1
ATOM 604 N N . ALA A 1 86 ? -4.725 6.772 -1.547 1.00 91.00 86 ALA A N 1
ATOM 605 C CA . ALA A 1 86 ? -5.062 5.412 -1.163 1.00 91.00 86 ALA A CA 1
ATOM 606 C C . ALA A 1 86 ? -4.885 5.186 0.342 1.00 91.00 86 ALA A C 1
ATOM 608 O O . ALA A 1 86 ? -5.784 4.645 0.975 1.00 91.00 86 ALA A O 1
ATOM 609 N N . LEU A 1 87 ? -3.773 5.639 0.933 1.00 90.00 87 LEU A N 1
ATOM 610 C CA . LEU A 1 87 ? -3.521 5.513 2.373 1.00 90.00 87 LEU A CA 1
ATOM 611 C C . LEU A 1 87 ? -4.506 6.327 3.222 1.00 90.00 87 LEU A C 1
ATOM 613 O O . LEU A 1 87 ? -4.878 5.887 4.310 1.00 90.00 87 LEU A O 1
ATOM 617 N N . ALA A 1 88 ? -4.958 7.481 2.726 1.00 87.56 88 ALA A N 1
ATOM 618 C CA . ALA A 1 88 ? -5.957 8.300 3.409 1.00 87.56 88 ALA A CA 1
ATOM 619 C C . ALA A 1 88 ? -7.309 7.582 3.549 1.00 87.56 88 ALA A C 1
ATOM 621 O O . ALA A 1 88 ? -7.935 7.652 4.604 1.00 87.56 88 ALA A O 1
ATOM 622 N N . GLU A 1 89 ? -7.720 6.841 2.520 1.00 90.06 89 GLU A N 1
ATOM 623 C CA . GLU A 1 89 ? -9.003 6.120 2.472 1.00 90.06 89 GLU A CA 1
ATOM 624 C C . GLU A 1 89 ? -8.881 4.648 2.944 1.00 90.06 89 GLU A C 1
ATOM 626 O O . GLU A 1 89 ? -9.867 3.909 3.009 1.00 90.06 89 GLU A O 1
ATOM 631 N N . ALA A 1 90 ? -7.665 4.197 3.272 1.00 93.12 90 ALA A N 1
ATOM 632 C CA . ALA A 1 90 ? -7.357 2.818 3.643 1.00 93.12 90 ALA A CA 1
ATOM 633 C C . ALA A 1 90 ? -7.780 2.470 5.072 1.00 93.12 90 ALA A C 1
ATOM 635 O O . ALA A 1 90 ? -7.431 3.185 6.007 1.00 93.12 90 ALA A O 1
ATOM 636 N N . ASP A 1 91 ? -8.401 1.311 5.275 1.00 94.19 91 ASP A N 1
ATOM 637 C CA . ASP A 1 91 ? -8.582 0.707 6.603 1.00 94.19 91 ASP A CA 1
ATOM 638 C C . ASP A 1 91 ? -7.398 -0.165 6.996 1.00 94.19 91 ASP A C 1
ATOM 640 O O . ASP A 1 91 ? -6.983 -0.212 8.155 1.00 94.19 91 ASP A O 1
ATOM 644 N N . THR A 1 92 ? -6.868 -0.912 6.032 1.00 94.88 92 THR A N 1
ATOM 645 C CA . THR A 1 92 ? -5.761 -1.839 6.243 1.00 94.88 92 THR A CA 1
ATOM 646 C C . THR A 1 92 ? -4.796 -1.757 5.079 1.00 94.88 92 THR A C 1
ATOM 648 O O . THR A 1 92 ? -5.202 -1.665 3.921 1.00 94.88 92 THR A O 1
ATOM 651 N N . VAL A 1 93 ? -3.512 -1.827 5.409 1.00 95.19 93 VAL A N 1
ATOM 652 C CA . VAL A 1 93 ? -2.425 -1.917 4.443 1.00 95.19 93 VAL A CA 1
ATOM 653 C C . VAL A 1 93 ? -1.596 -3.147 4.760 1.00 95.19 93 VAL A C 1
ATOM 655 O O . VAL A 1 93 ? -1.318 -3.433 5.927 1.00 95.19 93 VAL A O 1
ATOM 658 N N . TRP A 1 94 ? -1.192 -3.858 3.718 1.00 96.19 94 TRP A N 1
ATOM 659 C CA . TRP A 1 94 ? -0.146 -4.861 3.785 1.00 96.19 94 TRP A CA 1
ATOM 660 C C . TRP A 1 94 ? 1.031 -4.398 2.940 1.00 96.19 94 TRP A C 1
ATOM 662 O O . TRP A 1 94 ? 0.844 -3.890 1.838 1.00 96.19 94 TRP A O 1
ATOM 672 N N . LEU A 1 95 ? 2.236 -4.567 3.462 1.00 93.12 95 LEU A N 1
ATOM 673 C CA . LEU A 1 95 ? 3.475 -4.189 2.804 1.00 93.12 95 LEU A CA 1
ATOM 674 C C . LEU A 1 95 ? 4.395 -5.407 2.772 1.00 93.12 95 LEU A C 1
ATOM 676 O O . LEU A 1 95 ? 4.834 -5.868 3.824 1.00 93.12 95 LEU A O 1
ATOM 680 N N . GLY A 1 96 ? 4.642 -5.926 1.575 1.00 93.56 96 GLY A N 1
ATOM 681 C CA . GLY A 1 96 ? 5.632 -6.955 1.291 1.00 93.56 96 GLY A CA 1
ATOM 682 C C . GLY A 1 96 ? 6.951 -6.323 0.853 1.00 93.56 96 GLY A C 1
ATOM 683 O O . GLY A 1 96 ? 6.942 -5.416 0.017 1.00 93.56 96 GLY A O 1
ATOM 684 N N . LEU A 1 97 ? 8.066 -6.793 1.414 1.00 91.38 97 LEU A N 1
ATOM 685 C CA . LEU A 1 97 ? 9.411 -6.253 1.193 1.00 91.38 97 LEU A CA 1
ATOM 686 C C . LEU A 1 97 ? 10.445 -7.377 1.075 1.00 91.38 97 LEU A C 1
ATOM 688 O O . LEU A 1 97 ? 10.348 -8.386 1.779 1.00 91.38 97 LEU A O 1
ATOM 692 N N . ARG A 1 98 ? 11.487 -7.146 0.269 1.00 88.81 98 ARG A N 1
ATOM 693 C CA . ARG A 1 98 ? 12.745 -7.906 0.333 1.00 88.81 98 ARG A CA 1
ATOM 694 C C . ARG A 1 98 ? 13.670 -7.256 1.353 1.00 88.81 98 ARG A C 1
ATOM 696 O O . ARG A 1 98 ? 13.945 -6.061 1.273 1.00 88.81 98 ARG A O 1
ATOM 703 N N . LEU A 1 99 ? 14.170 -8.029 2.311 1.00 86.56 99 LEU A N 1
ATOM 704 C CA . LEU A 1 99 ? 15.067 -7.517 3.350 1.00 86.56 99 LEU A CA 1
ATOM 705 C C . LEU A 1 99 ? 16.428 -7.113 2.775 1.00 86.56 99 LEU A C 1
ATOM 707 O O . LEU A 1 99 ? 17.041 -6.169 3.268 1.00 86.56 99 LEU A O 1
ATOM 711 N N . ALA A 1 100 ? 16.884 -7.809 1.729 1.00 85.00 100 ALA A N 1
ATOM 712 C CA . ALA A 1 100 ? 18.147 -7.514 1.055 1.00 85.00 100 ALA A CA 1
ATOM 713 C C . ALA A 1 100 ? 18.152 -6.150 0.335 1.00 85.00 100 ALA A C 1
ATOM 715 O O . ALA A 1 100 ? 19.216 -5.559 0.169 1.00 85.00 100 ALA A O 1
ATOM 716 N N . ASP A 1 101 ? 16.974 -5.639 -0.039 1.00 80.31 101 ASP A N 1
ATOM 717 C CA . ASP A 1 101 ? 16.802 -4.480 -0.921 1.00 80.31 101 ASP A CA 1
ATOM 718 C C . ASP A 1 101 ? 15.861 -3.413 -0.322 1.00 80.31 101 ASP A C 1
ATOM 720 O O . ASP A 1 101 ? 15.243 -2.636 -1.051 1.00 80.31 101 ASP A O 1
ATOM 724 N N . LEU A 1 102 ? 15.759 -3.335 1.013 1.00 77.88 102 LEU A N 1
ATOM 725 C CA . LEU A 1 102 ? 14.885 -2.366 1.701 1.00 77.88 102 LEU A CA 1
ATOM 726 C C . LEU A 1 102 ? 15.111 -0.924 1.229 1.00 77.88 102 LEU A C 1
ATOM 728 O O . LEU A 1 102 ? 14.151 -0.196 0.979 1.00 77.88 102 LEU A O 1
ATOM 732 N N . ASP A 1 103 ? 16.375 -0.531 1.067 1.00 76.44 103 ASP A N 1
ATOM 733 C CA . ASP A 1 103 ? 16.754 0.818 0.635 1.00 76.44 103 ASP A CA 1
ATOM 734 C C . ASP A 1 103 ? 16.492 1.061 -0.859 1.00 76.44 103 ASP A C 1
ATOM 736 O O . ASP A 1 103 ? 16.399 2.207 -1.298 1.00 76.44 103 ASP A O 1
ATOM 740 N N . ALA A 1 104 ? 16.362 -0.003 -1.656 1.00 76.00 104 ALA A N 1
ATOM 741 C CA . ALA A 1 104 ? 16.071 0.109 -3.079 1.00 76.00 104 ALA A CA 1
ATOM 742 C C . ALA A 1 104 ? 14.588 0.410 -3.357 1.00 76.00 104 ALA A C 1
ATOM 744 O O . ALA A 1 104 ? 14.243 0.852 -4.455 1.00 76.00 104 ALA A O 1
ATOM 745 N N . GLY A 1 105 ? 13.725 0.210 -2.355 1.00 75.75 105 GLY A N 1
ATOM 746 C CA . GLY A 1 105 ? 12.295 0.482 -2.439 1.00 75.75 105 GLY A CA 1
ATOM 747 C C . GLY A 1 105 ? 11.495 -0.601 -3.161 1.00 75.75 105 GLY A C 1
ATOM 748 O O . GLY A 1 105 ? 10.351 -0.336 -3.542 1.00 75.75 105 GLY A O 1
ATOM 749 N N . ASP A 1 106 ? 12.069 -1.795 -3.327 1.00 85.88 106 ASP A N 1
ATOM 750 C CA . ASP A 1 106 ? 11.405 -2.949 -3.930 1.00 85.88 106 ASP A CA 1
ATOM 751 C C . ASP A 1 106 ? 10.300 -3.445 -2.988 1.00 85.88 106 ASP A C 1
ATOM 753 O O . ASP A 1 106 ? 10.555 -3.867 -1.854 1.00 85.88 106 ASP A O 1
ATOM 757 N N . ARG A 1 107 ? 9.043 -3.297 -3.424 1.00 90.50 107 ARG A N 1
ATOM 758 C CA . ARG A 1 107 ? 7.883 -3.520 -2.563 1.00 90.50 107 ARG A CA 1
ATOM 759 C C . ARG A 1 107 ? 6.629 -3.887 -3.334 1.00 90.50 107 ARG A C 1
ATOM 761 O O . ARG A 1 107 ? 6.392 -3.412 -4.447 1.00 90.50 107 ARG A O 1
ATOM 768 N N . VAL A 1 108 ? 5.763 -4.618 -2.645 1.00 93.44 108 VAL A N 1
ATOM 769 C CA . VAL A 1 108 ? 4.354 -4.772 -3.004 1.00 93.44 108 VAL A CA 1
ATOM 770 C C . VAL A 1 108 ? 3.517 -4.235 -1.857 1.00 93.44 108 VAL A C 1
ATOM 772 O O . VAL A 1 108 ? 3.663 -4.665 -0.716 1.00 93.44 108 VAL A O 1
ATOM 775 N N . MET A 1 109 ? 2.638 -3.282 -2.143 1.00 94.25 109 MET A N 1
ATOM 776 C CA . MET A 1 109 ? 1.735 -2.712 -1.152 1.00 94.25 109 MET A CA 1
ATOM 777 C C . MET A 1 109 ? 0.295 -3.006 -1.540 1.00 94.25 109 MET A C 1
ATOM 779 O O . MET A 1 109 ? -0.164 -2.598 -2.600 1.00 94.25 109 MET A O 1
ATOM 783 N N . VAL A 1 110 ? -0.431 -3.674 -0.657 1.00 95.62 110 VAL A N 1
ATOM 784 C CA . VAL A 1 110 ? -1.862 -3.930 -0.802 1.00 95.62 110 VAL A CA 1
ATOM 785 C C . VAL A 1 110 ? -2.603 -2.974 0.111 1.00 95.62 110 VAL A C 1
ATOM 787 O O . VAL A 1 110 ? -2.342 -2.914 1.311 1.00 95.62 110 VAL A O 1
ATOM 790 N N . VAL A 1 111 ? -3.544 -2.234 -0.450 1.00 95.06 111 VAL A N 1
ATOM 791 C CA . VAL A 1 111 ? -4.389 -1.285 0.259 1.00 95.06 111 VAL A CA 1
ATOM 792 C C . VAL A 1 111 ? -5.826 -1.764 0.172 1.00 95.06 111 VAL A C 1
ATOM 794 O O . VAL A 1 111 ? -6.343 -1.965 -0.924 1.00 95.06 111 VAL A O 1
ATOM 797 N N . ARG A 1 112 ? -6.475 -1.904 1.327 1.00 95.12 112 ARG A N 1
ATOM 798 C CA . ARG A 1 112 ? -7.916 -2.128 1.428 1.00 95.12 112 ARG A CA 1
ATOM 799 C C . ARG A 1 112 ? -8.588 -0.855 1.905 1.00 95.12 112 ARG A C 1
ATOM 801 O O . ARG A 1 112 ? -8.398 -0.449 3.054 1.00 95.12 112 ARG A O 1
ATOM 808 N N . ALA A 1 113 ? -9.363 -0.244 1.022 1.00 91.69 113 ALA A N 1
ATOM 809 C CA . ALA A 1 113 ? -10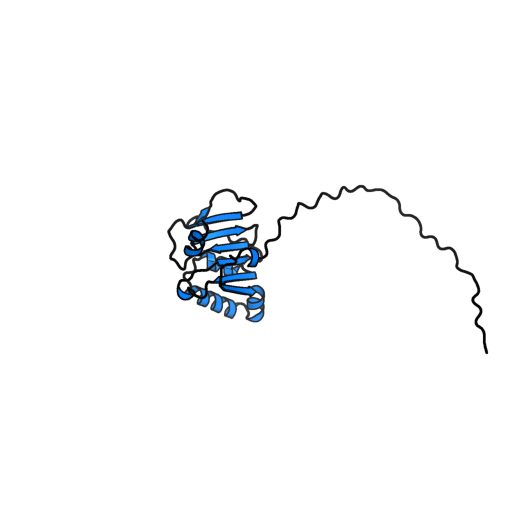.126 0.957 1.308 1.00 91.69 113 ALA A CA 1
ATOM 810 C C . ALA A 1 113 ? -11.402 0.656 2.103 1.00 91.69 113 ALA A C 1
ATOM 812 O O . ALA A 1 113 ? -12.023 -0.398 1.928 1.00 91.69 113 ALA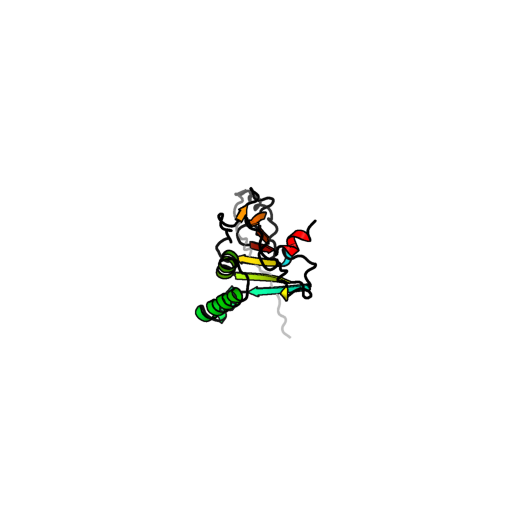 A O 1
ATOM 813 N N . ALA A 1 114 ? -11.794 1.606 2.953 1.00 86.75 114 ALA A N 1
ATOM 814 C CA . ALA A 1 114 ? -13.011 1.516 3.754 1.00 86.75 114 ALA A CA 1
ATOM 815 C C . ALA A 1 114 ? -14.258 1.594 2.864 1.00 86.75 114 ALA A C 1
ATOM 817 O O . ALA A 1 114 ? -15.063 0.664 2.789 1.00 86.75 114 ALA A O 1
ATOM 818 N N . ASP A 1 115 ? -14.374 2.689 2.113 1.00 83.69 115 ASP A N 1
ATOM 819 C CA . ASP A 1 115 ? -15.618 3.045 1.429 1.00 83.69 115 ASP A CA 1
ATOM 820 C C . ASP A 1 115 ? -15.427 3.355 -0.051 1.00 83.69 115 ASP A C 1
ATOM 822 O O . ASP A 1 115 ? -16.273 2.987 -0.868 1.00 83.69 115 ASP A O 1
ATOM 826 N N . LYS A 1 116 ? -14.323 4.014 -0.412 1.00 87.81 116 LYS A N 1
ATOM 827 C CA . LYS A 1 116 ? -14.080 4.462 -1.784 1.00 87.81 116 LYS A CA 1
ATOM 828 C C . LYS A 1 116 ? -13.004 3.622 -2.461 1.00 87.81 116 LYS A C 1
ATOM 830 O O . LYS A 1 116 ? -11.949 3.424 -1.863 1.00 87.81 116 LYS A O 1
ATOM 835 N N . PRO A 1 117 ? -13.216 3.182 -3.711 1.00 88.12 117 PRO A N 1
ATOM 836 C CA . PRO A 1 117 ? -12.158 2.545 -4.477 1.00 88.12 117 PRO A CA 1
ATOM 837 C C . PRO A 1 117 ? -10.986 3.508 -4.676 1.00 88.12 117 PRO A C 1
ATOM 839 O O . PRO A 1 117 ? -11.162 4.720 -4.823 1.00 88.12 117 PRO A O 1
ATOM 842 N N . VAL A 1 118 ? -9.786 2.942 -4.743 1.00 89.00 118 VAL A N 1
ATOM 843 C CA . VAL A 1 118 ? -8.623 3.655 -5.267 1.00 89.00 118 VAL A CA 1
ATOM 844 C C . VAL A 1 118 ? -8.789 3.765 -6.780 1.00 89.00 118 VAL A C 1
ATOM 846 O O . VAL A 1 118 ? -8.845 2.752 -7.478 1.00 89.00 118 VAL A O 1
ATOM 849 N N . GLU A 1 119 ? -8.859 4.995 -7.280 1.00 91.00 119 GLU A N 1
ATOM 850 C CA . GLU A 1 119 ? -9.016 5.295 -8.704 1.00 91.00 119 GLU A CA 1
ATOM 851 C C . GLU A 1 119 ? -7.747 5.971 -9.231 1.00 91.00 119 GLU A C 1
ATOM 853 O O . GLU A 1 119 ? -7.510 7.141 -8.917 1.00 91.00 119 GLU A O 1
ATOM 858 N N . PRO A 1 120 ? -6.917 5.269 -10.025 1.00 90.81 120 PRO A N 1
ATOM 859 C CA . PRO A 1 120 ? -5.780 5.892 -10.681 1.00 90.81 120 PRO A CA 1
ATOM 860 C C . PRO A 1 120 ? -6.228 7.000 -11.632 1.00 90.81 120 PRO A C 1
ATOM 862 O O . PRO A 1 120 ? -7.137 6.814 -12.446 1.00 90.81 120 PRO A O 1
ATOM 865 N N . ASP A 1 121 ? -5.587 8.165 -11.549 1.00 90.31 121 ASP A N 1
ATOM 866 C CA . ASP A 1 121 ? -5.938 9.280 -12.414 1.00 90.31 121 ASP A CA 1
ATOM 867 C C . ASP A 1 121 ? -5.573 8.972 -13.878 1.00 90.31 121 ASP A C 1
ATOM 869 O O . ASP A 1 121 ? -4.497 8.466 -14.203 1.00 90.31 121 ASP A O 1
ATOM 873 N N . SER A 1 122 ? -6.484 9.293 -14.795 1.00 91.38 122 SER A N 1
ATOM 874 C CA . SER A 1 122 ? -6.283 9.019 -16.224 1.00 91.38 122 SER A CA 1
ATOM 875 C C . SER A 1 122 ? -5.221 9.911 -16.877 1.00 91.38 122 SER A C 1
ATOM 877 O O . SER A 1 122 ? -4.896 9.714 -18.049 1.00 91.38 122 SER A O 1
ATOM 879 N N . ILE A 1 123 ? -4.678 10.902 -16.162 1.00 91.81 123 ILE A N 1
ATOM 880 C CA . ILE A 1 123 ? -3.629 11.786 -16.676 1.00 91.81 123 ILE A CA 1
ATOM 881 C C . ILE A 1 123 ? -2.279 11.076 -16.587 1.00 91.81 123 ILE A C 1
ATOM 883 O O . ILE A 1 123 ? -1.547 11.089 -17.574 1.00 91.81 123 ILE A O 1
ATOM 887 N N . ALA A 1 124 ? -1.985 10.415 -15.468 1.00 90.75 124 ALA A N 1
ATOM 888 C CA . ALA A 1 124 ? -0.735 9.724 -15.179 1.00 90.75 124 ALA A CA 1
ATOM 889 C C . ALA A 1 124 ? -0.777 8.226 -15.511 1.00 90.75 124 ALA A C 1
ATOM 891 O O . ALA A 1 124 ? 0.271 7.645 -15.798 1.00 90.75 124 ALA A O 1
ATOM 892 N N . TRP A 1 125 ? -1.963 7.611 -15.531 1.00 94.81 125 TRP A N 1
ATOM 893 C CA . TRP A 1 125 ? -2.121 6.165 -15.686 1.00 94.81 125 TRP A CA 1
ATOM 894 C C . TRP A 1 125 ? -2.900 5.788 -16.944 1.00 94.81 125 TRP A C 1
ATOM 896 O O . TRP A 1 125 ? -3.816 6.488 -17.383 1.00 94.81 125 TRP A O 1
ATOM 906 N N . THR A 1 126 ? -2.527 4.655 -17.532 1.00 95.88 126 THR A N 1
ATOM 907 C CA . THR A 1 126 ? -3.239 4.018 -18.641 1.00 95.88 126 THR A CA 1
ATOM 908 C C . THR A 1 126 ? -3.847 2.721 -18.143 1.00 95.88 126 THR A C 1
ATOM 910 O O . THR A 1 126 ? -3.141 1.8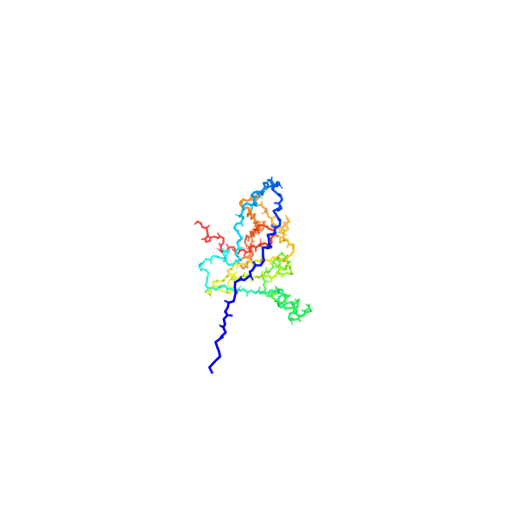64 -17.620 1.00 95.88 126 THR A O 1
ATOM 913 N N . SER A 1 127 ? -5.159 2.575 -18.308 1.00 94.81 127 SER A N 1
ATOM 914 C CA . SER A 1 127 ? -5.838 1.313 -18.035 1.00 94.81 127 SER A CA 1
ATOM 915 C C . SER A 1 127 ? -5.598 0.322 -19.173 1.00 94.81 127 SER A C 1
ATOM 917 O O . SER A 1 127 ? -5.625 0.696 -20.345 1.00 94.81 127 SER A O 1
ATOM 919 N N . SER A 1 128 ? -5.422 -0.945 -18.819 1.00 89.31 128 SER A N 1
ATOM 920 C CA . SER A 1 128 ? -5.291 -2.072 -19.752 1.00 89.31 128 SER A CA 1
ATOM 921 C C . SER A 1 128 ? -6.576 -2.457 -20.496 1.00 89.31 128 SER A C 1
ATOM 923 O O . SER A 1 128 ? -6.546 -3.346 -21.345 1.00 89.31 128 SER A O 1
ATOM 925 N N . GLY A 1 129 ? -7.693 -1.781 -20.209 1.00 86.56 129 GLY A N 1
ATOM 926 C CA . GLY A 1 129 ? -9.006 -2.066 -20.781 1.00 86.56 129 GLY A CA 1
ATOM 927 C C . GLY A 1 129 ? -9.966 -2.627 -19.735 1.00 86.56 129 GLY A C 1
ATOM 928 O O . GLY A 1 129 ? -9.952 -2.198 -18.576 1.00 86.56 129 GLY A O 1
ATOM 929 N N . ASP A 1 130 ? -10.824 -3.555 -20.155 1.00 88.69 130 ASP A N 1
ATOM 930 C CA . ASP A 1 130 ? -11.826 -4.169 -19.285 1.00 88.69 130 ASP A CA 1
ATOM 931 C C . ASP A 1 130 ? -11.186 -5.053 -18.209 1.00 88.69 130 ASP A C 1
ATOM 933 O O . ASP A 1 130 ? -10.151 -5.689 -18.417 1.00 88.69 130 ASP A O 1
ATOM 937 N N . ALA A 1 131 ? -11.827 -5.115 -17.041 1.00 88.69 131 ALA A N 1
ATOM 938 C CA . ALA A 1 131 ? -11.376 -5.972 -15.955 1.00 88.69 131 ALA A CA 1
ATOM 939 C C . ALA A 1 131 ? -11.523 -7.455 -16.333 1.00 88.69 131 ALA A C 1
ATOM 941 O O . ALA A 1 131 ? -12.606 -7.910 -16.708 1.00 88.69 131 ALA A O 1
ATOM 942 N N . ILE A 1 132 ? -10.456 -8.232 -16.158 1.00 85.69 132 ILE A N 1
ATOM 943 C CA . ILE A 1 132 ? -10.449 -9.679 -16.383 1.00 85.69 132 ILE A CA 1
ATOM 944 C C . ILE A 1 132 ? -10.531 -10.356 -15.019 1.00 85.69 132 ILE A C 1
ATOM 946 O O . ILE A 1 132 ? -9.714 -10.092 -14.142 1.00 85.69 132 ILE A O 1
ATOM 950 N N . ALA A 1 133 ? -11.545 -11.203 -14.817 1.00 86.56 133 ALA A N 1
ATOM 951 C CA . ALA A 1 133 ? -11.800 -11.865 -13.532 1.00 86.56 133 ALA A CA 1
ATOM 952 C C . ALA A 1 133 ? -11.881 -10.889 -12.331 1.00 86.56 133 ALA A C 1
ATOM 954 O O . ALA A 1 133 ? -11.470 -11.215 -11.222 1.00 86.56 133 ALA A O 1
ATOM 955 N N . GLY A 1 134 ? -12.405 -9.676 -12.554 1.00 87.44 134 GLY A N 1
ATOM 956 C CA . GLY A 1 134 ? -12.526 -8.647 -11.513 1.00 87.44 134 GLY A CA 1
ATOM 957 C C . GLY A 1 134 ? -11.219 -7.925 -11.168 1.00 87.44 134 GLY A C 1
ATOM 958 O O . GLY A 1 134 ? -11.206 -7.133 -10.225 1.00 87.44 134 GLY A O 1
ATOM 959 N N . VAL A 1 135 ? -10.152 -8.169 -11.935 1.00 90.94 135 VAL A N 1
ATOM 960 C CA . VAL A 1 135 ? -8.859 -7.494 -11.816 1.00 90.94 135 VAL A CA 1
ATOM 961 C C . VAL A 1 135 ? -8.669 -6.550 -12.997 1.00 90.94 135 VAL A C 1
ATOM 963 O O . VAL A 1 135 ? -8.766 -6.952 -14.156 1.00 90.94 135 VAL A O 1
ATOM 966 N N . GLN A 1 136 ? -8.369 -5.289 -12.708 1.00 94.31 136 GLN A N 1
ATOM 967 C CA . GLN A 1 136 ? -7.981 -4.301 -13.709 1.00 94.31 136 GLN A CA 1
ATOM 968 C C . GLN A 1 136 ? -6.593 -3.778 -13.377 1.00 94.31 136 GLN A C 1
ATOM 970 O O . GLN A 1 136 ? -6.351 -3.409 -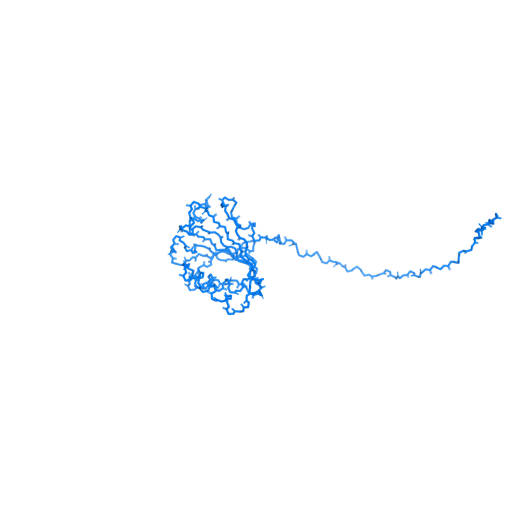12.231 1.00 94.31 136 GLN A O 1
ATOM 975 N N . HIS A 1 137 ? -5.695 -3.724 -14.360 1.00 94.38 137 HIS A N 1
ATOM 976 C CA . HIS A 1 137 ? -4.369 -3.152 -14.143 1.00 94.38 137 HIS A CA 1
ATOM 977 C C . HIS A 1 137 ? -4.173 -1.830 -14.873 1.00 94.38 137 HIS A C 1
ATOM 979 O O . HIS A 1 137 ? -4.758 -1.586 -15.935 1.00 94.38 137 HIS A O 1
ATOM 985 N N . PHE A 1 138 ? -3.335 -0.998 -14.269 1.00 95.62 138 PHE A N 1
ATOM 986 C CA . PHE A 1 138 ? -2.996 0.335 -14.717 1.00 95.62 138 PHE A CA 1
ATOM 987 C C . PHE A 1 138 ? -1.481 0.472 -14.755 1.00 95.62 138 PHE A C 1
ATOM 989 O O . PHE A 1 138 ? -0.805 0.214 -13.755 1.00 95.62 138 PHE A O 1
ATOM 996 N N . ASP A 1 139 ? -0.977 0.914 -15.899 1.00 95.06 139 ASP A N 1
ATOM 997 C CA . ASP A 1 139 ? 0.439 1.174 -16.122 1.00 95.06 139 ASP A CA 1
ATOM 998 C C . ASP A 1 139 ? 0.694 2.686 -16.165 1.00 95.06 139 ASP A C 1
ATOM 1000 O O . ASP A 1 139 ? -0.136 3.448 -16.684 1.00 95.06 139 ASP A O 1
ATOM 1004 N N . PRO A 1 140 ? 1.821 3.159 -15.619 1.00 94.25 140 PRO A N 1
ATOM 1005 C CA . PRO A 1 140 ? 2.155 4.567 -15.630 1.00 94.25 140 PRO A CA 1
ATOM 1006 C C . PRO A 1 140 ? 2.514 4.991 -17.058 1.00 94.25 140 PRO A C 1
ATOM 1008 O O . PRO A 1 140 ? 3.202 4.286 -17.794 1.00 94.25 140 PRO A O 1
ATOM 1011 N N . LYS A 1 141 ? 2.068 6.181 -17.465 1.00 94.00 141 LYS A N 1
ATOM 1012 C CA . LYS A 1 141 ? 2.400 6.750 -18.785 1.00 94.00 141 LYS A CA 1
ATOM 1013 C C . LYS A 1 141 ? 3.847 7.214 -18.893 1.00 94.00 141 LYS A C 1
ATOM 1015 O O . LYS A 1 141 ? 4.364 7.362 -19.997 1.00 94.00 141 LYS A O 1
ATOM 1020 N N . VAL A 1 142 ? 4.479 7.479 -17.753 1.00 91.81 142 VAL A N 1
ATOM 1021 C CA . VAL A 1 142 ? 5.886 7.862 -17.645 1.00 91.81 142 VAL A CA 1
ATOM 1022 C C . VAL A 1 142 ? 6.609 6.778 -16.850 1.00 91.81 142 VAL A C 1
ATOM 1024 O O . VAL A 1 142 ? 6.097 6.393 -15.799 1.00 91.81 142 VAL A O 1
ATOM 1027 N N . PRO A 1 143 ? 7.784 6.301 -17.300 1.00 91.12 143 PRO A N 1
ATOM 1028 C CA . PRO A 1 143 ? 8.567 5.331 -16.547 1.00 91.12 143 PRO A CA 1
ATOM 1029 C C . PRO A 1 143 ? 8.853 5.830 -15.121 1.00 91.12 143 PRO A C 1
ATOM 1031 O O . PRO A 1 143 ? 9.443 6.903 -14.960 1.00 91.12 143 PRO A O 1
ATOM 1034 N N . PRO A 1 144 ? 8.432 5.092 -14.085 1.00 89.75 144 PRO A N 1
ATOM 1035 C CA . PRO A 1 144 ? 8.677 5.472 -12.700 1.00 89.75 144 PRO A CA 1
ATOM 1036 C C . PRO A 1 144 ? 10.115 5.144 -12.275 1.00 89.75 144 PRO A C 1
ATOM 1038 O O . PRO A 1 144 ? 10.798 4.320 -12.886 1.00 89.75 144 PRO A O 1
ATOM 1041 N N . ALA A 1 145 ? 10.568 5.772 -11.189 1.00 88.06 145 ALA A N 1
ATOM 1042 C CA . ALA A 1 145 ? 11.810 5.391 -10.517 1.00 88.06 145 ALA A CA 1
ATOM 1043 C C . ALA A 1 145 ? 11.711 3.967 -9.934 1.00 88.06 145 ALA A C 1
ATOM 1045 O O . ALA A 1 145 ? 10.607 3.474 -9.706 1.00 88.06 145 ALA A O 1
ATOM 1046 N N . ARG A 1 146 ? 12.853 3.324 -9.638 1.00 86.31 146 ARG A N 1
ATOM 1047 C CA . ARG A 1 146 ? 12.903 1.964 -9.055 1.00 86.31 146 ARG A CA 1
ATOM 1048 C C . ARG A 1 146 ? 12.061 1.830 -7.785 1.00 86.31 146 ARG A C 1
ATOM 1050 O O . ARG A 1 146 ? 11.344 0.853 -7.632 1.00 86.31 146 ARG A O 1
ATOM 1057 N N . SER A 1 147 ? 12.124 2.829 -6.915 1.00 83.75 147 SER A N 1
ATOM 1058 C CA . SER A 1 147 ? 11.347 2.878 -5.680 1.00 83.75 147 SER A CA 1
ATOM 1059 C C . SER A 1 147 ? 9.867 3.210 -5.911 1.00 83.75 147 SER A C 1
ATOM 1061 O O . SER A 1 147 ? 9.096 3.185 -4.962 1.00 83.75 147 SER A O 1
ATOM 1063 N N . GLY A 1 148 ? 9.449 3.543 -7.134 1.00 88.69 148 GLY A N 1
ATOM 1064 C CA . GLY A 1 148 ? 8.121 4.077 -7.418 1.00 88.69 148 GLY A CA 1
ATOM 1065 C C . GLY A 1 148 ? 7.045 3.000 -7.510 1.00 88.69 148 GLY A C 1
ATOM 1066 O O . GLY A 1 148 ? 7.230 1.845 -7.136 1.00 88.69 148 GLY A O 1
ATOM 1067 N N . THR A 1 149 ? 5.886 3.372 -8.056 1.00 92.06 149 THR A N 1
ATOM 1068 C CA . THR A 1 149 ? 4.841 2.410 -8.436 1.00 92.06 149 THR A CA 1
ATOM 1069 C C . THR A 1 149 ? 4.935 2.129 -9.929 1.00 92.06 149 THR A C 1
ATOM 1071 O O . THR A 1 149 ? 4.689 3.014 -10.743 1.00 92.06 149 THR A O 1
ATOM 1074 N N . GLY A 1 150 ? 5.288 0.895 -10.275 1.00 93.00 150 GLY A N 1
ATOM 1075 C CA . GLY A 1 150 ? 5.378 0.397 -11.644 1.00 93.00 150 GLY A CA 1
ATOM 1076 C C . GLY A 1 150 ? 4.041 -0.019 -12.238 1.00 93.00 150 GLY A C 1
ATOM 1077 O O . GLY A 1 150 ? 3.849 0.115 -13.438 1.00 93.00 150 GLY A O 1
ATOM 1078 N N . ARG A 1 151 ? 3.128 -0.536 -11.413 1.00 94.81 151 ARG A N 1
ATOM 1079 C CA . ARG A 1 151 ? 1.810 -1.009 -11.839 1.00 94.81 151 ARG A CA 1
ATOM 1080 C C . ARG A 1 151 ? 0.857 -0.990 -10.666 1.00 94.81 151 ARG A C 1
ATOM 1082 O O . ARG A 1 151 ? 1.254 -1.226 -9.523 1.00 94.81 151 ARG A O 1
ATOM 1089 N N . ILE A 1 152 ? -0.403 -0.726 -10.976 1.00 95.06 152 ILE A N 1
ATOM 1090 C CA . ILE A 1 152 ? -1.496 -0.803 -10.016 1.00 95.06 152 ILE A CA 1
ATOM 1091 C C . ILE A 1 152 ? -2.467 -1.871 -10.476 1.00 95.06 152 ILE A C 1
ATOM 1093 O O . ILE A 1 152 ? -2.865 -1.873 -11.636 1.00 95.06 152 ILE A O 1
ATOM 1097 N N . PHE A 1 153 ? -2.881 -2.744 -9.568 1.00 94.94 153 PHE A N 1
ATOM 1098 C CA . PHE A 1 153 ? -3.989 -3.664 -9.784 1.00 94.94 153 PHE A CA 1
ATOM 1099 C C . PHE A 1 153 ? -5.151 -3.253 -8.895 1.00 94.94 153 PHE A C 1
ATOM 1101 O O . PHE A 1 153 ? -4.995 -3.161 -7.684 1.00 94.94 153 PHE A O 1
ATOM 1108 N N . ARG A 1 154 ? -6.325 -3.036 -9.478 1.00 93.69 154 ARG A N 1
ATOM 1109 C CA . ARG A 1 154 ? -7.580 -2.891 -8.743 1.00 93.69 154 ARG A CA 1
ATOM 1110 C C . ARG A 1 154 ? -8.303 -4.226 -8.749 1.00 93.69 154 ARG A C 1
ATOM 1112 O O . ARG A 1 154 ? -8.505 -4.806 -9.816 1.00 93.69 154 ARG A O 1
ATOM 1119 N N . ILE A 1 155 ? -8.690 -4.689 -7.568 1.00 91.88 155 ILE A N 1
ATOM 1120 C CA . ILE A 1 155 ? -9.326 -5.986 -7.357 1.00 91.88 155 ILE A CA 1
ATOM 1121 C C . ILE A 1 155 ? -10.668 -5.744 -6.675 1.00 91.88 155 ILE A C 1
ATOM 1123 O O . ILE A 1 155 ? -10.755 -5.311 -5.523 1.00 91.88 155 ILE A O 1
ATOM 1127 N N . GLY A 1 156 ? -11.742 -5.983 -7.424 1.00 89.44 156 GLY A N 1
ATOM 1128 C CA . GLY A 1 156 ? -13.081 -5.617 -6.981 1.00 89.44 156 GLY A CA 1
ATOM 1129 C C . GLY A 1 156 ? -13.209 -4.113 -6.705 1.00 89.44 156 GLY A C 1
ATOM 1130 O O . GLY A 1 156 ? -12.706 -3.285 -7.461 1.00 89.44 156 GLY A O 1
ATOM 1131 N N . ALA A 1 157 ? -13.922 -3.763 -5.632 1.00 87.62 157 ALA A N 1
ATOM 1132 C CA . ALA A 1 157 ? -14.287 -2.377 -5.322 1.00 87.62 157 ALA A CA 1
ATOM 1133 C C . ALA A 1 157 ? -13.423 -1.704 -4.242 1.00 87.62 157 ALA A C 1
ATOM 1135 O O . ALA A 1 157 ? -13.556 -0.505 -4.028 1.00 87.62 157 ALA A O 1
ATOM 1136 N N . ARG A 1 158 ? -12.599 -2.459 -3.508 1.00 91.31 158 ARG A N 1
ATOM 1137 C CA . ARG A 1 158 ? -11.939 -1.955 -2.288 1.00 91.31 158 ARG A CA 1
ATOM 1138 C C . ARG A 1 158 ? -10.447 -2.210 -2.229 1.00 91.31 158 ARG A C 1
ATOM 1140 O O . ARG A 1 158 ? -9.761 -1.498 -1.502 1.00 91.31 158 ARG A O 1
ATOM 1147 N N . ASP A 1 159 ? -9.956 -3.195 -2.968 1.00 93.50 159 ASP A N 1
ATOM 1148 C CA . ASP A 1 159 ? -8.565 -3.600 -2.877 1.00 93.50 159 ASP A CA 1
ATOM 1149 C C . ASP A 1 159 ? -7.775 -3.032 -4.058 1.00 93.50 159 ASP A C 1
ATOM 1151 O O . ASP A 1 159 ? -8.189 -3.118 -5.219 1.00 93.50 159 ASP A O 1
ATOM 1155 N N . ALA A 1 160 ? -6.625 -2.444 -3.748 1.00 94.69 160 ALA A N 1
ATOM 1156 C CA . ALA A 1 160 ? -5.658 -1.971 -4.720 1.00 94.69 160 ALA A CA 1
ATOM 1157 C C . ALA A 1 160 ? -4.264 -2.478 -4.356 1.00 94.69 160 ALA A C 1
ATOM 1159 O O . ALA A 1 160 ? -3.857 -2.423 -3.198 1.00 94.69 160 ALA A O 1
ATOM 1160 N N . VAL A 1 161 ? -3.523 -2.958 -5.347 1.00 95.38 161 VAL A N 1
ATOM 1161 C CA . VAL A 1 161 ? -2.152 -3.444 -5.198 1.00 95.38 161 VAL A CA 1
ATOM 1162 C C . VAL A 1 161 ? -1.231 -2.516 -5.969 1.00 95.38 161 VAL A C 1
ATOM 1164 O O . VAL A 1 161 ? -1.414 -2.323 -7.166 1.00 95.38 161 VAL A O 1
ATOM 1167 N N . PHE A 1 162 ? -0.242 -1.957 -5.288 1.00 94.50 162 PHE A N 1
ATOM 1168 C CA . PHE A 1 162 ? 0.810 -1.118 -5.841 1.00 94.50 162 PHE A CA 1
ATOM 1169 C C . PHE A 1 162 ? 2.089 -1.944 -5.895 1.00 94.50 162 PHE A C 1
ATOM 1171 O O . PHE A 1 162 ? 2.587 -2.385 -4.859 1.00 94.50 162 PHE A O 1
ATOM 1178 N N . VAL A 1 163 ? 2.612 -2.154 -7.096 1.00 93.94 163 VAL A N 1
ATOM 1179 C CA . VAL A 1 163 ? 3.781 -3.006 -7.335 1.00 93.94 163 VAL A CA 1
ATOM 1180 C C . VAL A 1 163 ? 4.932 -2.130 -7.806 1.00 93.94 163 VAL A C 1
ATOM 1182 O O . VAL A 1 163 ? 4.740 -1.307 -8.708 1.00 93.94 163 VAL A O 1
ATOM 1185 N N . SER A 1 164 ? 6.111 -2.257 -7.192 1.00 92.00 164 SER A N 1
ATOM 1186 C CA . SER A 1 164 ? 7.298 -1.537 -7.657 1.00 92.00 164 SER A CA 1
ATOM 1187 C C . SER A 1 164 ? 7.745 -2.048 -9.037 1.00 92.00 164 SER A C 1
ATOM 1189 O O . SER A 1 164 ? 7.464 -3.191 -9.396 1.00 92.00 164 SER A O 1
ATOM 1191 N N . PRO A 1 165 ? 8.443 -1.233 -9.847 1.00 91.44 165 PRO A N 1
ATOM 1192 C CA . PRO A 1 165 ? 8.902 -1.639 -11.178 1.00 91.44 165 PRO A CA 1
ATOM 1193 C C . PRO A 1 165 ? 9.693 -2.946 -11.217 1.00 91.44 165 PRO A C 1
ATOM 1195 O O . PRO A 1 165 ? 9.531 -3.727 -12.150 1.00 91.44 165 PRO A O 1
ATOM 1198 N N . VAL A 1 166 ? 10.523 -3.195 -10.204 1.00 88.69 166 VAL A N 1
ATOM 1199 C CA . VAL A 1 166 ? 11.347 -4.410 -10.124 1.00 88.69 166 VAL A CA 1
ATOM 1200 C C . VAL A 1 166 ? 10.485 -5.654 -9.960 1.00 88.69 166 VAL A C 1
ATOM 1202 O O . VAL A 1 166 ? 10.716 -6.643 -10.647 1.00 88.69 166 VAL A O 1
ATOM 1205 N N . GLU A 1 167 ? 9.441 -5.586 -9.135 1.00 87.50 167 GLU A N 1
ATOM 1206 C CA . GLU A 1 167 ? 8.553 -6.728 -8.898 1.00 87.50 167 GLU A CA 1
ATOM 1207 C C . GLU A 1 167 ? 7.654 -7.046 -10.106 1.00 87.50 167 GLU A C 1
ATOM 1209 O O . GLU A 1 167 ? 7.103 -8.136 -10.191 1.00 87.50 167 GLU A O 1
ATOM 1214 N N . ILE A 1 168 ? 7.532 -6.142 -11.085 1.00 84.12 168 ILE A N 1
ATOM 1215 C CA . ILE A 1 168 ? 6.829 -6.430 -12.349 1.00 84.12 168 ILE A CA 1
ATOM 1216 C C . ILE A 1 168 ? 7.704 -7.265 -13.278 1.00 84.12 168 ILE A C 1
ATOM 1218 O O . ILE A 1 168 ? 7.197 -8.158 -13.946 1.00 84.12 168 ILE A O 1
ATOM 1222 N N . MET A 1 169 ? 9.006 -6.972 -13.331 1.00 70.56 169 MET A N 1
ATOM 1223 C CA . MET A 1 169 ? 9.941 -7.663 -14.226 1.00 70.56 169 MET A CA 1
ATOM 1224 C C . MET A 1 169 ? 10.303 -9.071 -13.744 1.00 70.56 169 MET A C 1
ATOM 1226 O O . MET A 1 169 ? 10.829 -9.860 -14.518 1.00 70.56 169 MET A O 1
ATOM 1230 N N . SER A 1 170 ? 10.029 -9.385 -12.478 1.00 58.62 170 SER A N 1
ATOM 1231 C CA . SER A 1 170 ? 10.251 -10.713 -11.896 1.00 58.62 170 SER A CA 1
ATOM 1232 C C . SER A 1 170 ? 9.134 -11.718 -12.215 1.00 58.62 170 SER A C 1
ATOM 1234 O O . SER A 1 170 ? 9.275 -12.896 -11.893 1.00 58.62 170 SER A O 1
ATOM 1236 N N . VAL A 1 171 ? 8.031 -11.273 -12.832 1.00 52.66 171 VAL A N 1
ATOM 1237 C CA . VAL A 1 171 ? 6.886 -12.110 -13.221 1.00 52.66 171 VAL A CA 1
ATOM 1238 C C . VAL A 1 171 ? 6.887 -12.280 -14.746 1.00 52.66 171 VAL A C 1
ATOM 1240 O O . VAL A 1 171 ? 6.136 -11.600 -15.444 1.00 52.66 171 VAL A O 1
ATOM 1243 N N . ASP A 1 172 ? 7.748 -13.172 -15.243 1.00 39.88 172 ASP A N 1
ATOM 1244 C CA . ASP A 1 172 ? 7.737 -13.708 -16.620 1.00 39.88 172 ASP A CA 1
ATOM 1245 C C . ASP A 1 172 ? 7.264 -15.175 -16.628 1.00 39.88 172 ASP A C 1
ATOM 1247 O O . ASP A 1 172 ? 7.717 -15.958 -15.756 1.00 39.88 172 ASP A O 1
#

Sequence (172 aa):
MTQIGCGPVVPQGGVPKAPASGTEASAPSSSAASSFEGPDLIPQDLDLVVRVNLAKVRDSLGPEPSQELMDRALEKGDGTGLVHQALAEADTVWLGLRLADLDAGDRVMVVRAADKPVEPDSIAWTSSGDAIAGVQHFDPKVPPARSGTGRIFRIGARDAVFVSPVEIMSVD